Protein AF-A0A164I0X6-F1 (afdb_monomer_lite)

Secondary structure (DSSP, 8-state):
--GGGTT--S-------------TTS-HHHHHHHHHHHHHHHHTTTTS-HHHHHHHTTPPP-SSS-SS-SEEEEEE-S-------TT----PPP------SSSEEEEEEE-SS-EEEEEEE-TTT----

InterPro domains:
  IPR001242 Condensation domain [PF00668] (3-128)
  IPR023213 Chloramphenicol acetyltransferase-like domain superfamily [G3DSA:3.30.559.10] (78-97)

pLDDT: mean 88.86, std 9.03, range [58.03, 97.25]

Organism: NCBI:txid35525

Structure (mmCIF, N/CA/C/O backbone):
data_AF-A0A164I0X6-F1
#
_entry.id   AF-A0A164I0X6-F1
#
loop_
_atom_site.group_PDB
_atom_site.id
_atom_site.type_symbol
_atom_site.label_atom_id
_atom_site.label_alt_id
_atom_site.label_comp_id
_atom_site.label_asym_id
_atom_site.label_entity_id
_atom_site.label_seq_id
_atom_site.pdbx_PDB_ins_code
_atom_site.Cartn_x
_atom_site.Cartn_y
_atom_site.Cartn_z
_atom_site.occupancy
_atom_site.B_iso_or_equiv
_atom_site.auth_seq_id
_atom_site.auth_comp_id
_atom_site.auth_asym_id
_atom_site.auth_atom_id
_atom_site.pdbx_PDB_model_num
ATOM 1 N N 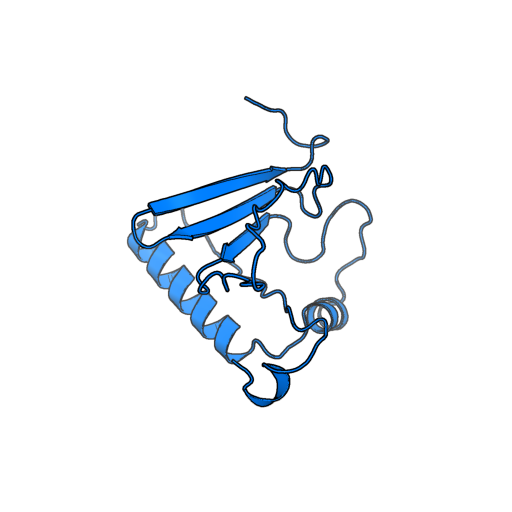. GLU A 1 1 ? -5.405 -11.474 -12.736 1.00 58.69 1 GLU A N 1
ATOM 2 C CA . GLU A 1 1 ? -5.342 -10.621 -13.939 1.00 58.69 1 GLU A CA 1
ATOM 3 C C . GLU A 1 1 ? -6.573 -10.821 -14.805 1.00 58.69 1 GLU A C 1
ATOM 5 O O . GLU A 1 1 ? -7.115 -11.922 -14.839 1.00 58.69 1 GLU A O 1
ATOM 10 N N . GLN A 1 2 ? -7.019 -9.764 -15.479 1.00 67.19 2 GLN A N 1
ATOM 11 C CA . GLN A 1 2 ? -8.069 -9.828 -16.493 1.00 67.19 2 GLN A CA 1
ATOM 12 C C . GLN A 1 2 ? -7.402 -9.810 -17.872 1.00 67.19 2 GLN A C 1
ATOM 14 O O . GLN A 1 2 ? -7.016 -8.753 -18.364 1.00 67.19 2 GLN A O 1
ATOM 19 N N . ALA A 1 3 ? -7.247 -10.981 -18.493 1.00 74.06 3 ALA A N 1
ATOM 20 C CA . ALA A 1 3 ? -6.537 -11.112 -19.771 1.00 74.06 3 ALA A CA 1
ATOM 21 C C . ALA A 1 3 ? -7.150 -10.256 -20.899 1.00 74.06 3 ALA A C 1
ATOM 23 O O . ALA A 1 3 ? -6.439 -9.798 -21.786 1.00 74.06 3 ALA A O 1
ATOM 24 N N . GLU A 1 4 ? -8.458 -9.997 -20.838 1.00 79.62 4 GLU A N 1
ATOM 25 C CA . GLU A 1 4 ? -9.198 -9.221 -21.841 1.00 79.62 4 GLU A CA 1
ATOM 26 C C . GLU A 1 4 ? -8.769 -7.747 -21.916 1.00 79.62 4 GLU A C 1
ATOM 28 O O . GLU A 1 4 ? -8.884 -7.136 -22.976 1.00 79.62 4 GLU A O 1
ATOM 33 N N . VAL A 1 5 ? -8.249 -7.177 -20.820 1.00 82.69 5 VAL A N 1
ATOM 34 C CA . VAL A 1 5 ? -7.830 -5.763 -20.762 1.00 82.69 5 VAL A CA 1
ATOM 35 C C . VAL A 1 5 ? -6.315 -5.573 -20.807 1.00 82.69 5 VAL A C 1
ATOM 37 O O . VAL A 1 5 ? -5.854 -4.443 -20.911 1.00 82.69 5 VAL A O 1
ATOM 40 N N . ALA A 1 6 ? -5.531 -6.656 -20.786 1.00 80.69 6 ALA A N 1
ATOM 41 C CA . ALA A 1 6 ? -4.069 -6.592 -20.704 1.00 80.69 6 ALA A CA 1
ATOM 42 C C . ALA A 1 6 ? -3.413 -5.849 -21.887 1.00 80.69 6 ALA A C 1
ATOM 44 O O . ALA A 1 6 ? -2.347 -5.263 -21.733 1.00 80.69 6 ALA A O 1
ATOM 45 N N . GLY A 1 7 ? -4.054 -5.851 -23.061 1.00 82.44 7 GLY A N 1
ATOM 46 C CA . GLY A 1 7 ? -3.585 -5.142 -24.259 1.00 82.44 7 GLY A CA 1
ATOM 47 C C . GLY A 1 7 ? -4.250 -3.785 -24.506 1.00 82.44 7 GLY A C 1
ATOM 48 O O . GLY A 1 7 ? -4.066 -3.214 -25.580 1.00 82.44 7 GLY A O 1
ATOM 49 N N . LEU A 1 8 ? -5.073 -3.291 -23.575 1.00 90.06 8 LEU A N 1
ATOM 50 C CA . LEU A 1 8 ? -5.829 -2.052 -23.747 1.00 90.06 8 LEU A CA 1
ATOM 51 C C . LEU A 1 8 ? -5.152 -0.881 -23.035 1.00 90.06 8 LEU A C 1
ATOM 53 O O . LEU A 1 8 ? -4.652 -1.002 -21.922 1.00 90.06 8 LEU A O 1
ATOM 57 N N . ILE A 1 9 ? -5.210 0.294 -23.661 1.00 89.31 9 ILE A N 1
ATOM 58 C CA . ILE A 1 9 ? -4.818 1.552 -23.024 1.00 89.31 9 ILE A CA 1
ATOM 59 C C . ILE A 1 9 ? -6.022 2.076 -22.234 1.00 89.31 9 ILE A C 1
ATOM 61 O O . ILE A 1 9 ? -7.075 2.347 -22.813 1.00 89.31 9 ILE A O 1
ATOM 65 N N . GLY A 1 10 ? -5.872 2.227 -20.919 1.00 87.56 10 GLY A N 1
ATOM 66 C CA . GLY A 1 10 ? -6.930 2.715 -20.033 1.00 87.56 10 GLY A CA 1
ATOM 67 C C . GLY A 1 10 ? -6.521 2.719 -18.560 1.00 87.56 10 GLY A C 1
ATOM 68 O O . GLY A 1 10 ? -5.447 2.243 -18.197 1.00 87.56 10 GLY A O 1
ATOM 69 N N . PHE A 1 11 ? -7.380 3.274 -17.702 1.00 84.56 11 PHE A N 1
ATOM 70 C CA . PHE A 1 11 ? -7.172 3.289 -16.253 1.00 84.56 11 PHE A CA 1
ATOM 71 C C . PHE A 1 11 ? -7.831 2.058 -15.619 1.00 84.56 11 PHE A C 1
ATOM 73 O O . PHE A 1 11 ? -9.036 2.047 -15.381 1.00 84.56 11 PHE A O 1
ATOM 80 N N . PHE A 1 12 ? -7.033 1.015 -15.383 1.00 85.75 12 PHE A N 1
ATOM 81 C CA . PHE A 1 12 ? -7.498 -0.279 -14.855 1.00 85.75 12 PHE A CA 1
ATOM 82 C C . PHE A 1 12 ? -7.029 -0.566 -13.423 1.00 85.75 12 PHE A C 1
ATOM 84 O O . PHE A 1 12 ? -7.283 -1.644 -12.888 1.00 85.75 12 PHE A O 1
ATOM 91 N N . VAL A 1 13 ? -6.330 0.383 -12.797 1.00 87.25 13 VAL A N 1
ATOM 92 C CA . VAL A 1 13 ? -5.875 0.241 -11.413 1.00 87.25 13 VAL A CA 1
ATOM 93 C C . VAL A 1 13 ? -7.084 0.336 -10.487 1.00 87.25 13 VAL A C 1
ATOM 95 O O . VAL A 1 13 ? -7.850 1.293 -10.559 1.00 87.25 13 VAL A O 1
ATOM 98 N N . ASN A 1 14 ? -7.231 -0.644 -9.598 1.00 91.56 14 ASN A N 1
ATOM 99 C CA . ASN A 1 14 ? -8.208 -0.609 -8.516 1.00 91.56 14 ASN A CA 1
ATOM 100 C C . ASN A 1 14 ? -7.489 -0.603 -7.162 1.00 91.56 14 ASN A C 1
ATOM 102 O O . ASN A 1 14 ? -6.441 -1.231 -7.003 1.00 91.56 14 ASN A O 1
ATOM 106 N N . THR A 1 15 ? -8.068 0.076 -6.176 1.00 94.12 15 THR A N 1
ATOM 107 C CA . THR A 1 15 ? -7.541 0.128 -4.809 1.00 94.12 15 THR A CA 1
ATOM 108 C C . THR A 1 15 ? -8.292 -0.846 -3.909 1.00 94.12 15 THR A C 1
ATOM 110 O O . THR A 1 15 ? -9.516 -0.791 -3.799 1.00 94.12 15 THR A O 1
ATOM 113 N N . LEU A 1 16 ? -7.555 -1.714 -3.213 1.00 95.94 16 LEU A N 1
ATOM 114 C CA . LEU A 1 16 ? -8.121 -2.654 -2.245 1.00 95.94 16 LEU A CA 1
ATOM 115 C C . LEU A 1 16 ? -7.899 -2.149 -0.821 1.00 95.94 16 LEU A C 1
ATOM 117 O O . LEU A 1 16 ? -6.767 -1.933 -0.396 1.00 95.94 16 LEU A O 1
ATOM 121 N N . VAL A 1 17 ? -8.986 -1.996 -0.065 1.00 95.94 17 VAL A N 1
ATOM 122 C CA . VAL A 1 17 ? -8.919 -1.593 1.344 1.00 95.94 17 VAL A CA 1
ATOM 123 C C . VAL A 1 17 ? -8.627 -2.818 2.206 1.00 95.94 17 VAL A C 1
ATOM 125 O O . VAL A 1 17 ? -9.469 -3.706 2.349 1.00 95.94 17 VAL A O 1
ATOM 128 N N . LEU A 1 18 ? -7.439 -2.857 2.807 1.00 96.25 18 LEU A N 1
ATOM 129 C CA . LEU A 1 18 ? -6.986 -3.955 3.660 1.00 96.25 18 LEU A CA 1
ATOM 130 C C . LEU A 1 18 ? -7.061 -3.542 5.131 1.00 96.25 18 LEU A C 1
ATOM 132 O O . LEU A 1 18 ? -6.277 -2.725 5.611 1.00 96.25 18 LEU A O 1
ATOM 136 N N . ARG A 1 19 ? -8.020 -4.108 5.871 1.00 95.00 19 ARG A N 1
ATOM 137 C CA . ARG A 1 19 ? -8.201 -3.801 7.294 1.00 95.00 19 ARG A CA 1
ATOM 138 C C . ARG A 1 19 ? -7.433 -4.785 8.173 1.00 95.00 19 ARG A C 1
ATOM 140 O O . ARG A 1 19 ? -7.923 -5.875 8.455 1.00 95.00 19 ARG A O 1
ATOM 147 N N . SER A 1 20 ? -6.295 -4.349 8.697 1.00 92.94 20 SER A N 1
ATOM 148 C CA . SER A 1 20 ? -5.533 -5.097 9.703 1.00 92.94 20 SER A CA 1
ATOM 149 C C . SER A 1 20 ? -6.017 -4.780 11.121 1.00 92.94 20 SER A C 1
ATOM 151 O O . SER A 1 20 ? -6.349 -3.636 11.434 1.00 92.94 20 SER A O 1
ATOM 153 N N . ARG A 1 21 ? -6.055 -5.783 12.007 1.00 92.69 21 ARG A N 1
ATOM 154 C CA . ARG A 1 21 ? -6.244 -5.573 13.453 1.00 92.69 21 ARG A CA 1
ATOM 155 C C . ARG A 1 21 ? -4.960 -5.972 14.157 1.00 92.69 21 ARG A C 1
ATOM 157 O O . ARG A 1 21 ? -4.629 -7.148 14.160 1.00 92.69 21 ARG A O 1
ATOM 164 N N . VAL A 1 22 ? -4.255 -5.001 14.722 1.00 93.75 22 VAL A N 1
ATOM 165 C CA . VAL A 1 22 ? -2.998 -5.252 15.430 1.00 93.75 22 VAL A CA 1
ATOM 166 C C . VAL A 1 22 ? -3.307 -5.470 16.905 1.00 93.75 22 VAL A C 1
ATOM 168 O O . VAL A 1 22 ? -3.772 -4.556 17.583 1.00 93.75 22 VAL A O 1
ATOM 171 N N . ASP A 1 23 ? -3.063 -6.685 17.384 1.00 93.94 23 ASP A N 1
ATOM 172 C CA . ASP A 1 23 ? -3.060 -7.007 18.808 1.00 93.94 23 ASP A CA 1
ATOM 173 C C . ASP A 1 23 ? -1.614 -6.987 19.311 1.00 93.94 23 ASP A C 1
ATOM 175 O O . ASP A 1 23 ? -0.764 -7.715 18.801 1.00 93.94 23 ASP A O 1
ATOM 179 N N . ALA A 1 24 ? -1.335 -6.153 20.312 1.00 94.12 24 ALA A N 1
ATOM 180 C CA . ALA A 1 24 ? -0.005 -6.025 20.901 1.00 94.12 24 ALA A CA 1
ATOM 181 C C . ALA A 1 24 ? 0.469 -7.305 21.619 1.00 94.12 24 ALA A C 1
ATOM 183 O O . ALA A 1 24 ? 1.658 -7.432 21.902 1.00 94.12 24 ALA A O 1
ATOM 184 N N . GLN A 1 25 ? -0.439 -8.236 21.932 1.00 96.50 25 GLN A N 1
ATOM 185 C CA . GLN A 1 25 ? -0.109 -9.531 22.534 1.00 96.50 25 GLN A CA 1
ATOM 186 C C . GLN A 1 25 ? 0.153 -10.631 21.496 1.00 96.50 25 GLN A C 1
ATOM 188 O O . GLN A 1 25 ? 0.708 -11.674 21.845 1.00 96.50 25 GLN A O 1
ATOM 193 N N . ALA A 1 26 ? -0.239 -10.423 20.236 1.00 95.00 26 ALA A N 1
ATOM 194 C CA . ALA A 1 26 ? -0.039 -11.397 19.171 1.00 95.00 26 ALA A CA 1
ATOM 195 C C . ALA A 1 26 ? 1.409 -11.380 18.663 1.00 95.00 26 ALA A C 1
ATOM 197 O O . ALA A 1 26 ? 2.098 -10.358 18.692 1.00 95.00 26 ALA A O 1
ATOM 198 N N . SER A 1 27 ? 1.879 -12.521 18.156 1.00 96.94 27 SER A N 1
ATOM 199 C CA . SER A 1 27 ? 3.193 -12.575 17.520 1.00 96.94 27 SER A CA 1
ATOM 200 C C . SER A 1 27 ? 3.166 -11.912 16.137 1.00 96.94 27 SER A C 1
ATOM 202 O O . SER A 1 27 ? 2.129 -11.837 15.474 1.00 96.94 27 SER A O 1
ATOM 204 N N . VAL A 1 28 ? 4.339 -11.509 15.637 1.00 96.38 28 VAL A N 1
ATOM 205 C CA . VAL A 1 28 ? 4.483 -11.040 14.246 1.00 96.38 28 VAL A CA 1
ATOM 206 C C . VAL A 1 28 ? 4.004 -12.105 13.254 1.00 96.38 28 VAL A C 1
ATOM 208 O O . VAL A 1 28 ? 3.372 -11.778 12.253 1.00 96.38 28 VAL A O 1
ATOM 211 N N . GLN A 1 29 ? 4.248 -13.388 13.539 1.00 97.25 29 GLN A N 1
ATOM 212 C CA . GLN A 1 29 ? 3.807 -14.489 12.682 1.00 97.25 29 GLN A CA 1
ATOM 213 C C . GLN A 1 29 ? 2.277 -14.569 12.592 1.00 97.25 29 GLN A C 1
ATOM 215 O O . GLN A 1 29 ? 1.738 -14.837 11.515 1.00 97.25 29 GLN A O 1
ATOM 220 N N . ASP A 1 30 ? 1.575 -14.318 13.697 1.00 96.19 30 ASP A N 1
ATOM 221 C CA . ASP A 1 30 ? 0.112 -14.299 13.713 1.00 96.19 30 ASP A CA 1
ATOM 222 C C . ASP A 1 30 ? -0.431 -13.115 12.913 1.00 96.19 30 ASP A C 1
ATOM 224 O O . ASP A 1 30 ? -1.347 -13.293 12.108 1.00 96.19 30 ASP A O 1
ATOM 228 N N . LEU A 1 31 ? 0.195 -11.940 13.040 1.00 96.12 31 LEU A N 1
ATOM 229 C CA . LEU A 1 31 ? -0.160 -10.766 12.242 1.00 96.12 31 LEU A CA 1
ATOM 230 C C . LEU A 1 31 ? 0.065 -11.004 10.740 1.00 96.12 31 LEU A C 1
ATOM 232 O O . LEU A 1 31 ? -0.786 -10.651 9.925 1.00 96.12 31 LEU A O 1
ATOM 236 N N . VAL A 1 32 ? 1.171 -11.650 10.356 1.00 96.75 32 VAL A N 1
ATOM 237 C CA . VAL A 1 32 ? 1.435 -12.023 8.955 1.00 96.75 32 VAL A CA 1
ATOM 238 C C . VAL A 1 32 ? 0.388 -13.017 8.445 1.00 96.75 32 VAL A C 1
ATOM 240 O O . VAL A 1 32 ? -0.102 -12.867 7.324 1.00 96.75 32 VAL A O 1
ATOM 243 N N . ARG A 1 33 ? -0.010 -14.004 9.260 1.00 96.31 33 ARG A N 1
ATOM 244 C CA . ARG A 1 33 ? -1.068 -14.962 8.897 1.00 96.31 33 ARG A CA 1
ATOM 245 C C . ARG A 1 33 ? -2.402 -14.253 8.661 1.00 96.31 33 ARG A C 1
ATOM 247 O O . ARG A 1 33 ? -3.024 -14.472 7.625 1.00 96.31 33 ARG A O 1
ATOM 254 N N . GLN A 1 34 ? -2.791 -13.363 9.570 1.00 96.50 34 GLN A N 1
ATOM 255 C CA . GLN A 1 34 ? -4.006 -12.560 9.448 1.00 96.50 34 GLN A CA 1
ATOM 256 C C . GLN A 1 34 ? -3.969 -11.640 8.218 1.00 96.50 34 GLN A C 1
ATOM 258 O O . GLN A 1 34 ? -4.964 -11.517 7.501 1.00 96.50 34 GLN A O 1
ATOM 263 N N . SER A 1 35 ? -2.824 -11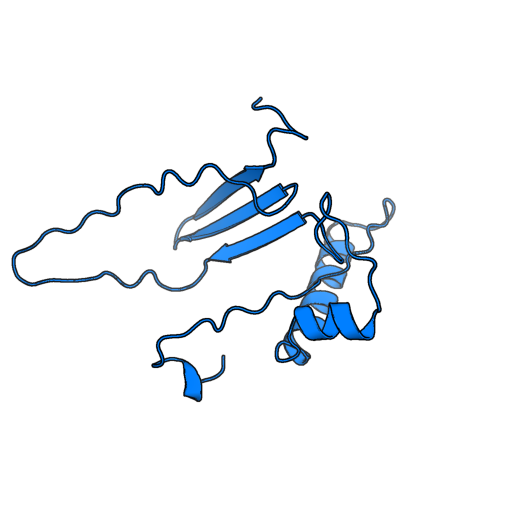.003 7.956 1.00 96.38 35 SER A N 1
ATOM 264 C CA . SER A 1 35 ? -2.624 -10.153 6.779 1.00 96.38 35 SER A CA 1
ATOM 265 C C . SER A 1 35 ? -2.805 -10.957 5.492 1.00 96.38 35 SER A C 1
ATOM 267 O O . SER A 1 35 ? -3.590 -10.574 4.629 1.00 96.38 35 SER A O 1
ATOM 269 N N . ARG A 1 36 ? -2.195 -12.148 5.406 1.00 97.00 36 ARG A N 1
ATOM 270 C CA . ARG A 1 36 ? -2.383 -13.068 4.276 1.00 97.00 36 ARG A CA 1
ATOM 271 C C . ARG A 1 36 ? -3.853 -13.439 4.071 1.00 97.00 36 ARG A C 1
ATOM 273 O O . ARG A 1 36 ? -4.324 -13.400 2.939 1.00 97.00 36 ARG A O 1
ATOM 280 N N . GLU A 1 37 ? -4.576 -13.798 5.131 1.00 96.94 37 GLU A N 1
ATOM 281 C CA . GLU A 1 37 ? -6.011 -14.115 5.048 1.00 96.94 37 GLU A CA 1
ATOM 282 C C . GLU A 1 37 ? -6.833 -12.920 4.544 1.00 96.94 37 GLU A C 1
ATOM 284 O O . GLU A 1 37 ? -7.689 -13.078 3.673 1.00 96.94 37 GLU A O 1
ATOM 289 N N . THR A 1 38 ? -6.516 -11.718 5.027 1.00 97.12 38 THR A N 1
ATOM 290 C CA . THR A 1 38 ? -7.170 -10.467 4.616 1.00 97.12 38 THR A CA 1
ATOM 291 C C . THR A 1 38 ? -6.909 -10.161 3.142 1.00 97.12 38 THR A C 1
ATOM 293 O O . THR A 1 38 ? -7.852 -9.883 2.401 1.00 97.12 38 THR A O 1
ATOM 296 N N . CYS A 1 39 ? -5.657 -10.271 2.689 1.00 96.25 39 CYS A N 1
ATOM 297 C CA . CYS A 1 39 ? -5.282 -10.066 1.291 1.00 96.25 39 CYS A CA 1
ATOM 298 C C . CYS A 1 39 ? -5.967 -11.074 0.367 1.00 96.25 39 CYS A C 1
ATOM 300 O O . CYS A 1 39 ? -6.546 -10.679 -0.639 1.00 96.25 39 CYS A O 1
ATOM 302 N N . LEU A 1 40 ? -5.966 -12.365 0.718 1.00 96.19 40 LEU A N 1
ATOM 303 C CA . LEU A 1 40 ? -6.636 -13.397 -0.082 1.00 96.19 40 LEU A CA 1
ATOM 304 C C . LEU A 1 40 ? -8.147 -13.148 -0.187 1.00 96.19 40 LEU A C 1
ATOM 306 O O . LEU A 1 40 ? -8.711 -13.276 -1.274 1.00 96.19 40 LEU A O 1
ATOM 310 N N . GLY A 1 41 ? -8.790 -12.744 0.913 1.00 96.31 41 GLY A N 1
ATOM 311 C CA . GLY A 1 41 ? -10.197 -12.344 0.910 1.00 96.31 41 GLY A CA 1
ATOM 312 C C . GLY A 1 41 ? -10.458 -11.125 0.021 1.00 96.31 41 GLY A C 1
ATOM 313 O O . GLY A 1 41 ? -11.396 -11.133 -0.771 1.00 96.31 41 GLY A O 1
ATOM 314 N N . ALA A 1 42 ? -9.603 -10.102 0.086 1.00 95.25 42 ALA A N 1
ATOM 315 C CA . ALA A 1 42 ? -9.713 -8.921 -0.769 1.00 95.25 42 ALA A CA 1
ATOM 316 C C . ALA A 1 42 ? -9.506 -9.259 -2.257 1.00 95.25 42 ALA A C 1
ATOM 318 O O . ALA A 1 42 ? -10.275 -8.805 -3.102 1.00 95.25 42 ALA A O 1
ATOM 319 N N . TYR A 1 43 ? -8.530 -10.111 -2.589 1.00 93.81 43 TYR A N 1
ATOM 320 C CA . TYR A 1 43 ? -8.272 -10.542 -3.966 1.00 93.81 43 TYR A CA 1
ATOM 321 C C . TYR A 1 43 ? -9.428 -11.339 -4.575 1.00 93.81 43 TYR A C 1
ATOM 323 O O . TYR A 1 43 ? -9.676 -11.221 -5.778 1.00 93.81 43 TYR A O 1
ATOM 331 N N . ALA A 1 44 ? -10.174 -12.095 -3.764 1.00 95.06 44 ALA A N 1
ATOM 332 C CA . ALA A 1 44 ? -11.384 -12.786 -4.211 1.00 95.06 44 ALA A CA 1
ATOM 333 C C . ALA A 1 44 ? -12.499 -11.821 -4.665 1.00 95.06 44 ALA A C 1
ATOM 335 O O . ALA A 1 44 ? -13.387 -12.226 -5.413 1.00 95.06 44 ALA A O 1
ATOM 336 N N . HIS A 1 45 ? -12.435 -10.551 -4.251 1.00 94.00 45 HIS A N 1
ATOM 337 C CA . HIS A 1 45 ? -13.415 -9.507 -4.560 1.00 94.00 45 HIS A CA 1
ATOM 338 C C . HIS A 1 45 ? -12.794 -8.280 -5.246 1.00 94.00 45 HIS A C 1
ATOM 340 O O . HIS A 1 45 ? -13.391 -7.203 -5.257 1.00 94.00 45 HIS A O 1
ATOM 346 N N . GLN A 1 46 ? -11.605 -8.426 -5.839 1.00 92.00 46 GLN A N 1
ATOM 347 C CA . GLN A 1 46 ? -10.824 -7.310 -6.387 1.00 92.00 46 GLN A CA 1
ATOM 348 C C . GLN A 1 46 ? -11.499 -6.549 -7.537 1.00 92.00 46 GLN A C 1
ATOM 350 O O . GLN A 1 46 ? -11.025 -5.488 -7.929 1.00 92.00 46 GLN A O 1
ATOM 355 N N . GLN A 1 47 ? -12.580 -7.089 -8.105 1.00 90.62 47 GLN A N 1
ATOM 356 C CA . GLN A 1 47 ? -13.328 -6.456 -9.190 1.00 90.62 47 GLN A CA 1
ATOM 357 C C . GLN A 1 47 ? -14.284 -5.368 -8.692 1.00 90.62 47 GLN A C 1
ATOM 359 O O . GLN A 1 47 ? -14.829 -4.630 -9.509 1.00 90.62 47 GLN A O 1
ATOM 364 N N . VAL A 1 48 ? -14.527 -5.274 -7.379 1.00 92.75 48 VAL A N 1
ATOM 365 C CA . VAL A 1 48 ? -15.373 -4.220 -6.810 1.00 92.75 48 VAL A CA 1
ATOM 366 C C . VAL A 1 48 ? -14.597 -2.899 -6.830 1.00 92.75 48 VAL A C 1
ATOM 368 O O . VAL A 1 48 ? -13.561 -2.817 -6.167 1.00 92.75 48 VAL A O 1
ATOM 371 N N . PRO A 1 49 ? -15.076 -1.858 -7.540 1.00 93.56 49 PRO A N 1
ATOM 372 C CA . PRO A 1 49 ? -14.401 -0.565 -7.560 1.00 93.56 49 PRO A CA 1
ATOM 373 C C . PRO A 1 49 ? -14.389 0.081 -6.175 1.00 93.56 49 PRO A C 1
ATOM 375 O O . PRO A 1 49 ? -15.406 0.065 -5.469 1.00 93.56 49 PRO A O 1
ATOM 378 N N . PHE A 1 50 ? -13.269 0.701 -5.811 1.00 94.19 50 PHE A N 1
ATOM 379 C CA . PHE A 1 50 ? -13.131 1.439 -4.556 1.00 94.19 50 PHE A CA 1
ATOM 380 C C . PHE A 1 50 ? -14.237 2.490 -4.365 1.00 94.19 50 PHE A C 1
ATOM 382 O O . PHE A 1 50 ? -14.851 2.579 -3.301 1.00 94.19 50 PHE A O 1
ATOM 389 N N . GLU A 1 51 ? -14.566 3.242 -5.414 1.00 91.62 51 GLU A N 1
ATOM 390 C CA . GLU A 1 51 ? -15.581 4.296 -5.379 1.00 91.62 51 GLU A CA 1
ATOM 391 C C . GLU A 1 51 ? -16.959 3.729 -5.032 1.00 91.62 51 GLU A C 1
ATOM 393 O O . GLU A 1 51 ? -17.732 4.360 -4.308 1.00 91.62 51 GLU A O 1
ATOM 398 N N . LYS A 1 52 ? -17.254 2.505 -5.495 1.00 93.69 52 LYS A N 1
ATOM 399 C CA . LYS A 1 52 ? -18.517 1.838 -5.179 1.00 93.69 52 LYS A CA 1
ATOM 400 C C . LYS A 1 52 ? -18.581 1.428 -3.712 1.00 93.69 52 LYS A C 1
ATOM 402 O O . LYS A 1 52 ? -19.648 1.512 -3.105 1.00 93.69 52 LYS A O 1
ATOM 407 N N . LEU A 1 53 ? -17.452 1.025 -3.130 1.00 93.81 53 LEU A N 1
ATOM 408 C CA . LEU A 1 53 ? -17.360 0.730 -1.703 1.00 93.81 53 LEU A CA 1
ATOM 409 C C . LEU A 1 53 ? -17.623 1.989 -0.861 1.00 93.81 53 LEU A C 1
ATOM 411 O O . LEU A 1 53 ? -18.407 1.933 0.083 1.00 93.81 53 LEU A O 1
ATOM 415 N N . VAL A 1 54 ? -17.030 3.127 -1.234 1.00 94.31 54 VAL A N 1
ATOM 416 C CA . VAL A 1 54 ? -17.261 4.426 -0.574 1.00 94.31 54 VAL A CA 1
ATOM 417 C C . VAL A 1 54 ? -18.733 4.842 -0.654 1.00 94.31 54 VAL A C 1
ATOM 419 O O . VAL A 1 54 ? -19.302 5.270 0.351 1.00 94.31 54 VAL A O 1
ATOM 422 N N . GLU A 1 55 ? -19.358 4.682 -1.826 1.00 93.12 55 GLU A N 1
ATOM 423 C CA . GLU A 1 55 ? -20.775 4.994 -2.052 1.00 93.12 55 GLU A CA 1
ATOM 424 C C . GLU A 1 55 ? -21.693 4.151 -1.154 1.00 93.12 55 GLU A C 1
ATOM 426 O O . GLU A 1 55 ? -22.552 4.694 -0.459 1.00 93.12 55 GLU A O 1
ATOM 431 N N . VAL A 1 56 ? -21.500 2.827 -1.137 1.00 95.44 56 VAL A N 1
ATOM 432 C CA . VAL A 1 56 ? -22.354 1.891 -0.384 1.00 95.44 56 VAL A CA 1
ATOM 433 C C . VAL A 1 56 ? -22.183 2.053 1.125 1.00 95.44 56 VAL A C 1
ATOM 435 O O . VAL A 1 56 ? -23.162 1.961 1.862 1.00 95.44 56 VAL A O 1
ATOM 438 N N . LEU A 1 57 ? -20.959 2.311 1.592 1.00 94.69 57 LEU A N 1
ATOM 439 C CA . LEU A 1 57 ? -20.679 2.540 3.010 1.00 94.69 57 LEU A CA 1
ATOM 440 C C . LEU A 1 57 ? -21.082 3.942 3.489 1.00 94.69 57 LEU A C 1
ATOM 442 O O . LEU A 1 57 ? -20.972 4.209 4.683 1.00 94.69 57 LEU A O 1
ATOM 446 N N . GLN A 1 58 ? -21.538 4.820 2.586 1.00 93.19 58 GLN A N 1
ATOM 447 C CA . GLN A 1 58 ? -21.930 6.200 2.886 1.00 93.19 58 GLN A CA 1
ATOM 448 C C . GLN A 1 58 ? -20.863 6.950 3.699 1.00 93.19 58 GLN A C 1
ATOM 450 O O . GLN A 1 58 ? -21.173 7.657 4.658 1.00 93.19 58 GLN A O 1
ATOM 455 N N . VAL A 1 59 ? -19.591 6.773 3.332 1.00 91.00 59 VAL A N 1
ATOM 456 C CA . VAL A 1 59 ? -18.482 7.439 4.023 1.00 91.00 59 VAL A CA 1
ATOM 457 C C . VAL A 1 59 ? -18.608 8.944 3.812 1.00 91.00 59 VAL A C 1
ATOM 459 O O . VAL A 1 59 ? -18.753 9.410 2.679 1.00 91.00 59 VAL A O 1
ATOM 462 N N . GLU A 1 60 ? -18.549 9.710 4.899 1.00 89.19 60 GLU A N 1
ATOM 463 C CA . GLU A 1 60 ? -18.596 11.166 4.828 1.00 89.19 60 GLU A CA 1
ATOM 464 C C . GLU A 1 60 ? -17.414 11.698 4.009 1.00 89.19 60 GLU A C 1
ATOM 466 O O . GLU A 1 60 ? -16.263 11.289 4.189 1.00 89.19 60 GLU A O 1
ATOM 471 N N . ARG A 1 61 ? -17.700 12.607 3.073 1.00 86.19 61 ARG A N 1
ATOM 472 C CA . ARG A 1 61 ? -16.658 13.230 2.259 1.00 86.19 61 ARG A CA 1
ATOM 473 C C . ARG A 1 61 ? -15.894 14.242 3.099 1.00 86.19 61 ARG A C 1
ATOM 475 O O . ARG A 1 61 ? -16.482 15.184 3.619 1.00 86.19 61 ARG A O 1
ATOM 482 N N . SER A 1 62 ? -14.578 14.085 3.138 1.00 88.12 62 SER A N 1
ATOM 483 C CA . SER A 1 62 ? -13.651 15.056 3.710 1.00 88.12 62 SER A CA 1
ATOM 484 C C . SER A 1 62 ? -12.746 15.612 2.615 1.00 88.12 62 SER A C 1
ATOM 486 O O . SER A 1 62 ? -12.365 14.889 1.696 1.00 88.12 62 SER A O 1
ATOM 488 N N . LEU A 1 63 ? -12.402 16.898 2.713 1.00 84.69 63 LEU A N 1
ATOM 489 C CA . LEU A 1 63 ? -11.339 17.501 1.901 1.00 84.69 63 LEU A CA 1
ATOM 490 C C . LEU A 1 63 ? -9.950 17.283 2.516 1.00 84.69 63 LEU A C 1
ATOM 492 O O . LEU A 1 63 ? -8.953 17.520 1.847 1.00 84.69 63 LEU A O 1
ATOM 496 N N . SER A 1 64 ? -9.893 16.849 3.778 1.00 84.94 64 SER A N 1
ATOM 497 C CA . SER A 1 64 ? -8.652 16.697 4.545 1.00 84.94 64 SER A CA 1
ATOM 498 C C . SER A 1 64 ? -8.163 15.255 4.632 1.00 84.94 64 SER A C 1
ATOM 500 O O . SER A 1 64 ? -6.996 15.042 4.926 1.00 84.94 64 SER A O 1
ATOM 502 N N . HIS A 1 65 ? -9.034 14.265 4.407 1.00 84.88 65 HIS A N 1
ATOM 503 C CA . HIS A 1 65 ? -8.678 12.853 4.553 1.00 84.88 65 HIS A CA 1
ATOM 504 C C . HIS A 1 65 ? -9.276 12.006 3.441 1.00 84.88 65 HIS A C 1
ATOM 506 O O . HIS A 1 65 ? -10.445 12.161 3.076 1.00 84.88 65 HIS A O 1
ATOM 512 N N . HIS A 1 66 ? -8.482 11.055 2.959 1.00 90.00 66 HIS A N 1
ATOM 513 C CA . HIS A 1 66 ? -8.953 10.058 2.015 1.00 90.00 66 HIS A CA 1
ATOM 514 C C . HIS A 1 66 ? -9.961 9.105 2.694 1.00 90.00 66 HIS A C 1
ATOM 516 O O . HIS A 1 66 ? -9.769 8.730 3.859 1.00 90.00 66 HIS A O 1
ATOM 522 N N . PRO A 1 67 ? -11.056 8.714 2.013 1.00 91.81 67 PRO A N 1
ATOM 523 C CA . PRO A 1 67 ? -12.043 7.810 2.590 1.00 91.81 67 PRO A CA 1
ATOM 524 C C . PRO A 1 67 ? -11.441 6.428 2.886 1.00 91.81 67 PRO A C 1
ATOM 526 O O . PRO A 1 67 ? -10.618 5.914 2.130 1.00 91.81 67 PRO A O 1
ATOM 529 N N . LEU A 1 68 ? -11.909 5.807 3.974 1.00 94.31 68 LEU A N 1
ATOM 530 C CA . LEU A 1 68 ? -11.589 4.446 4.444 1.00 94.31 68 LEU A CA 1
ATOM 531 C C . LEU A 1 68 ? -10.145 4.178 4.908 1.00 94.31 68 LEU A C 1
ATOM 533 O O . LEU A 1 68 ? -9.968 3.357 5.806 1.00 94.31 68 LEU A O 1
ATOM 537 N N . PHE A 1 69 ? -9.137 4.835 4.340 1.00 95.25 69 PHE A N 1
ATOM 538 C CA . PHE A 1 69 ? -7.728 4.638 4.686 1.00 95.25 69 PHE A CA 1
ATOM 539 C C . PHE A 1 69 ? -6.900 5.893 4.397 1.00 95.25 69 PHE A C 1
ATOM 541 O O . PHE A 1 69 ? -7.276 6.711 3.562 1.00 95.25 69 PHE A O 1
ATOM 548 N N . GLN A 1 70 ? -5.766 6.023 5.087 1.00 94.81 70 GLN A N 1
ATOM 549 C CA . GLN A 1 70 ? -4.843 7.160 4.962 1.00 94.81 70 GLN A CA 1
ATOM 550 C C . GLN A 1 70 ? -3.405 6.723 4.637 1.00 94.81 70 GLN A C 1
ATOM 552 O O . GLN A 1 70 ? -2.574 7.559 4.298 1.00 94.81 70 GLN A O 1
ATOM 557 N N . VAL A 1 71 ? -3.121 5.417 4.718 1.00 96.12 71 VAL A N 1
ATOM 558 C CA . VAL A 1 71 ? -1.812 4.832 4.409 1.00 96.12 71 VAL A CA 1
ATOM 559 C C . VAL A 1 71 ? -1.944 3.905 3.208 1.00 96.12 71 VAL A C 1
ATOM 561 O O . VAL A 1 71 ? -2.771 2.992 3.226 1.00 96.12 71 VAL A O 1
ATOM 564 N N . MET A 1 72 ? -1.128 4.137 2.183 1.00 96.50 72 MET A N 1
ATOM 565 C CA . MET A 1 72 ? -1.076 3.330 0.966 1.00 96.50 72 MET A CA 1
ATOM 566 C C . MET A 1 72 ? 0.194 2.471 0.943 1.00 96.50 72 MET A C 1
ATOM 568 O O . MET A 1 72 ? 1.278 2.931 1.296 1.00 96.50 72 MET A O 1
ATOM 572 N N . LEU A 1 73 ? 0.058 1.226 0.487 1.00 96.12 73 LEU A N 1
ATOM 573 C CA . LEU A 1 73 ? 1.176 0.356 0.136 1.00 96.12 73 LEU A CA 1
ATOM 574 C C . LEU A 1 73 ? 1.076 0.024 -1.350 1.00 96.12 73 LEU A C 1
ATOM 576 O O . LEU A 1 73 ? 0.069 -0.532 -1.790 1.00 96.12 73 LEU A O 1
ATOM 580 N N . VAL A 1 74 ? 2.131 0.324 -2.097 1.00 94.44 74 VAL A N 1
ATOM 581 C CA . VAL A 1 74 ? 2.264 -0.047 -3.506 1.00 94.44 74 VAL A CA 1
ATOM 582 C C . VAL A 1 74 ? 3.423 -1.022 -3.626 1.00 94.44 74 VAL A C 1
ATOM 584 O O . VAL A 1 74 ? 4.542 -0.692 -3.250 1.00 94.44 74 VAL A O 1
ATOM 587 N N . LEU A 1 75 ? 3.154 -2.214 -4.156 1.00 92.81 75 LEU A N 1
ATOM 588 C CA . LEU A 1 75 ? 4.182 -3.180 -4.530 1.00 92.81 75 LEU A CA 1
ATOM 589 C C . LEU A 1 75 ? 4.258 -3.241 -6.055 1.00 92.81 75 LEU A C 1
ATOM 591 O O . LEU A 1 75 ? 3.282 -3.603 -6.710 1.00 92.81 75 LEU A O 1
ATOM 595 N N . GLN A 1 76 ? 5.412 -2.880 -6.602 1.00 86.31 76 GLN A N 1
ATOM 596 C CA . GLN A 1 76 ? 5.749 -3.010 -8.013 1.00 86.31 76 GLN A CA 1
ATOM 597 C C . GLN A 1 76 ? 6.645 -4.239 -8.171 1.00 86.31 76 GLN A C 1
ATOM 599 O O . GLN A 1 76 ? 7.842 -4.177 -7.905 1.00 86.31 76 GLN A O 1
ATOM 604 N N . ASN A 1 77 ? 6.039 -5.359 -8.557 1.00 79.19 77 ASN A N 1
ATOM 605 C CA . ASN A 1 77 ? 6.712 -6.645 -8.761 1.00 79.19 77 ASN A CA 1
ATOM 606 C C . ASN A 1 77 ? 6.562 -7.175 -10.199 1.00 79.19 77 ASN A C 1
ATOM 608 O O . ASN A 1 77 ? 6.795 -8.353 -10.460 1.00 79.19 77 ASN A O 1
ATOM 612 N N . ASN A 1 78 ? 6.126 -6.318 -11.123 1.00 71.06 78 ASN A N 1
ATOM 613 C CA . ASN A 1 78 ? 6.026 -6.657 -12.536 1.00 71.06 78 ASN A CA 1
ATOM 614 C C . ASN A 1 78 ? 7.381 -6.446 -13.216 1.00 71.06 78 ASN A C 1
ATOM 616 O O . ASN A 1 78 ? 8.128 -5.543 -12.839 1.00 71.06 78 ASN A O 1
ATOM 620 N N . GLU A 1 79 ? 7.660 -7.225 -14.261 1.00 66.12 79 GLU A N 1
ATOM 621 C CA . GLU A 1 79 ? 8.831 -6.997 -15.107 1.00 66.12 79 GLU A CA 1
ATOM 622 C C . GLU A 1 79 ? 8.777 -5.583 -15.702 1.00 66.12 79 GLU A C 1
ATOM 624 O O . GLU A 1 79 ? 7.808 -5.198 -16.368 1.00 66.12 79 GLU A O 1
ATOM 629 N N . THR A 1 80 ? 9.826 -4.797 -15.466 1.00 66.00 80 THR A N 1
ATOM 630 C CA . THR A 1 80 ? 9.995 -3.505 -16.128 1.00 66.00 80 THR A CA 1
ATOM 631 C C . THR A 1 80 ? 10.191 -3.764 -17.615 1.00 66.00 80 THR A C 1
ATOM 633 O O . THR A 1 80 ? 11.225 -4.282 -18.034 1.00 66.00 80 THR A O 1
ATOM 636 N N . ALA A 1 81 ? 9.199 -3.412 -18.431 1.00 65.75 81 ALA A N 1
ATOM 637 C CA . ALA A 1 81 ? 9.332 -3.511 -19.875 1.00 65.75 81 ALA A CA 1
ATOM 638 C C . ALA A 1 81 ? 10.407 -2.523 -20.355 1.00 65.75 81 ALA A C 1
ATOM 640 O O . ALA A 1 81 ? 10.206 -1.307 -20.325 1.00 65.75 81 ALA A O 1
ATOM 641 N N . GLU A 1 82 ? 11.548 -3.037 -20.813 1.00 69.56 82 GLU A N 1
ATOM 642 C CA . GLU A 1 82 ? 12.546 -2.209 -21.483 1.00 69.56 82 GLU A CA 1
ATOM 643 C C . GLU A 1 82 ? 11.999 -1.752 -22.839 1.00 69.56 82 GLU A C 1
ATOM 645 O O . GLU A 1 82 ? 11.791 -2.540 -23.766 1.00 69.56 82 GLU A O 1
ATOM 650 N N . LEU A 1 83 ? 11.763 -0.447 -22.971 1.00 78.56 83 LEU A N 1
ATOM 651 C CA . LEU A 1 83 ? 11.429 0.147 -24.255 1.00 78.56 83 LEU A CA 1
ATOM 652 C C . LEU A 1 83 ? 12.697 0.200 -25.117 1.00 78.56 83 LEU A C 1
ATOM 654 O O . LEU A 1 83 ? 13.598 0.995 -24.862 1.00 78.56 83 LEU A O 1
ATOM 658 N N . SER A 1 84 ? 12.764 -0.627 -26.159 1.00 84.00 84 SER A N 1
ATOM 659 C CA . SER A 1 84 ? 13.865 -0.606 -27.126 1.00 84.00 84 SER A CA 1
ATOM 660 C C . SER A 1 84 ? 13.446 0.111 -28.408 1.00 84.00 84 SER A C 1
ATOM 662 O O . SER A 1 84 ? 12.473 -0.274 -29.060 1.00 84.00 84 SER A O 1
ATOM 664 N N . LEU A 1 85 ? 14.192 1.152 -28.787 1.00 88.75 85 LEU A N 1
ATOM 665 C CA . LEU A 1 85 ? 14.026 1.863 -30.055 1.00 88.75 85 LEU A CA 1
ATOM 666 C C . LEU A 1 85 ? 15.319 1.755 -30.879 1.00 88.75 85 LEU A C 1
ATOM 668 O O . LEU A 1 85 ? 16.395 2.058 -30.358 1.00 88.75 85 LEU A O 1
ATOM 672 N N . PRO A 1 86 ? 15.257 1.351 -32.164 1.00 92.38 86 PRO A N 1
ATOM 673 C CA . PRO A 1 86 ? 16.453 1.173 -32.982 1.00 92.38 86 PRO A CA 1
ATOM 674 C C . PRO A 1 86 ? 17.323 2.434 -33.052 1.00 92.38 86 PRO A C 1
ATOM 676 O O . PRO A 1 86 ? 16.857 3.502 -33.443 1.00 92.38 86 PRO A O 1
ATOM 679 N N . GLY A 1 87 ? 18.607 2.293 -32.713 1.00 93.81 87 GLY A N 1
ATOM 680 C CA . GLY A 1 87 ? 19.592 3.376 -32.794 1.00 93.81 87 GLY A CA 1
ATOM 681 C C . GLY A 1 87 ? 19.521 4.411 -31.667 1.00 93.81 87 GLY A C 1
ATOM 682 O O . GLY A 1 87 ? 20.245 5.402 -31.734 1.00 93.81 87 GLY A O 1
ATOM 683 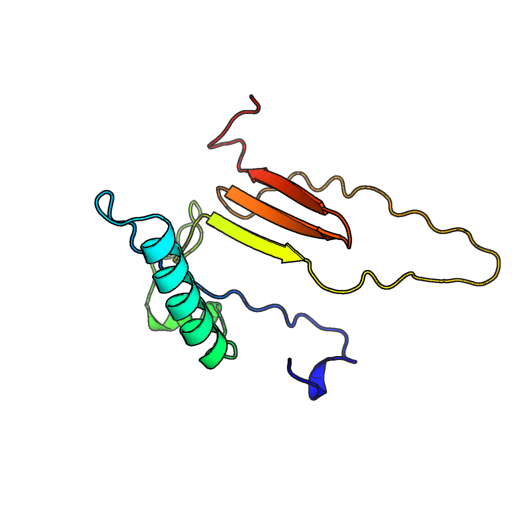N N . LEU A 1 88 ? 18.687 4.195 -30.645 1.00 93.62 88 LEU A N 1
ATOM 684 C CA . LEU A 1 88 ? 18.561 5.084 -29.493 1.00 93.62 88 LEU A CA 1
ATOM 685 C C . LEU A 1 88 ? 18.928 4.358 -28.199 1.00 93.62 88 LEU A C 1
ATOM 687 O O . LEU A 1 88 ? 18.577 3.199 -27.996 1.00 93.62 88 LEU A O 1
ATOM 691 N N . GLN A 1 89 ? 19.605 5.077 -27.307 1.00 89.38 89 GLN A N 1
ATOM 692 C CA . GLN A 1 89 ? 19.763 4.686 -25.913 1.00 89.38 89 GLN A CA 1
ATOM 693 C C . GLN A 1 89 ? 18.765 5.500 -25.091 1.00 89.38 89 GLN A C 1
ATOM 695 O O . GLN A 1 89 ? 18.772 6.730 -25.159 1.00 89.38 89 GLN A O 1
ATOM 700 N N . LEU A 1 90 ? 17.888 4.816 -24.361 1.00 88.38 90 LEU A N 1
ATOM 701 C CA . LEU A 1 90 ? 16.900 5.446 -23.493 1.00 88.38 90 LEU A CA 1
ATOM 702 C C . LEU A 1 90 ? 17.349 5.317 -22.039 1.00 88.38 90 LEU A C 1
ATOM 704 O O . LEU A 1 90 ? 17.838 4.267 -21.629 1.00 88.38 90 LEU A O 1
ATOM 708 N N . THR A 1 91 ? 17.144 6.379 -21.269 1.00 84.69 91 THR A N 1
ATOM 709 C CA . THR A 1 91 ? 17.370 6.399 -19.824 1.00 84.69 91 THR A CA 1
ATOM 710 C C . THR A 1 91 ? 16.127 6.985 -19.176 1.00 84.69 91 THR A C 1
ATOM 712 O O . THR A 1 91 ? 15.622 8.009 -19.643 1.00 84.69 91 THR A O 1
ATOM 715 N N . ALA A 1 92 ? 15.626 6.340 -18.123 1.00 78.81 92 ALA A N 1
ATOM 716 C CA . ALA A 1 92 ? 14.536 6.895 -17.334 1.00 78.81 92 ALA A CA 1
ATOM 717 C C . ALA A 1 92 ? 14.998 8.198 -16.666 1.00 78.81 92 ALA A C 1
ATOM 719 O O . ALA A 1 92 ? 16.100 8.270 -16.122 1.00 78.81 92 ALA A O 1
ATOM 720 N N . LEU A 1 93 ? 14.160 9.229 -16.731 1.00 81.56 93 LEU A N 1
ATOM 721 C CA . LEU A 1 93 ? 14.328 10.421 -15.909 1.00 81.56 93 LEU A CA 1
ATOM 722 C C . LEU A 1 93 ? 13.554 10.199 -14.615 1.00 81.56 93 LEU A C 1
ATOM 724 O O . LEU A 1 93 ? 12.441 9.677 -14.649 1.00 81.56 93 LEU A O 1
ATOM 728 N N . GLU A 1 94 ? 14.150 10.579 -13.490 1.00 70.94 94 GLU A N 1
ATOM 729 C CA . GLU A 1 94 ? 13.456 10.541 -12.207 1.00 70.94 94 GLU A CA 1
ATOM 730 C C . GLU A 1 94 ? 12.266 11.506 -12.236 1.00 70.94 94 GLU A C 1
ATOM 732 O O . GLU A 1 94 ? 12.383 12.657 -12.664 1.00 70.94 94 GLU A O 1
ATOM 737 N N . ASP A 1 95 ? 11.105 11.019 -11.803 1.00 68.19 95 ASP A N 1
ATOM 738 C CA . ASP A 1 95 ? 9.886 11.815 -11.734 1.00 68.19 95 ASP A CA 1
ATOM 739 C C . ASP A 1 95 ? 9.984 12.800 -10.554 1.00 68.19 95 ASP A C 1
ATOM 741 O O . ASP A 1 95 ? 9.999 12.400 -9.391 1.00 68.19 95 ASP A O 1
ATOM 745 N N . GLU A 1 96 ? 9.999 14.110 -10.824 1.00 61.50 96 GLU A N 1
ATOM 746 C CA . GLU A 1 96 ? 9.935 15.151 -9.782 1.00 61.50 96 GLU A CA 1
ATOM 747 C C . GLU A 1 96 ? 8.491 15.394 -9.288 1.00 61.50 96 GLU A C 1
ATOM 749 O O . GLU A 1 96 ? 8.020 16.533 -9.205 1.00 61.50 96 GLU A O 1
ATOM 754 N N . TRP A 1 97 ? 7.730 14.344 -8.978 1.00 58.03 97 TRP A N 1
ATOM 755 C CA . TRP A 1 97 ? 6.355 14.522 -8.500 1.00 58.03 97 TRP A CA 1
ATOM 756 C C . TRP A 1 97 ? 6.366 14.843 -7.005 1.00 58.03 97 TRP A C 1
ATOM 758 O O . TRP A 1 97 ? 6.664 14.003 -6.165 1.00 58.03 97 TRP A O 1
ATOM 768 N N . ARG A 1 98 ? 6.042 16.096 -6.664 1.00 67.56 98 ARG A N 1
ATOM 769 C CA . ARG A 1 98 ? 6.084 16.634 -5.289 1.00 67.56 98 ARG A CA 1
ATOM 770 C C . ARG A 1 98 ? 4.700 16.771 -4.647 1.00 67.56 98 ARG A C 1
ATOM 772 O O . ARG A 1 98 ? 4.448 17.748 -3.946 1.00 67.56 98 AR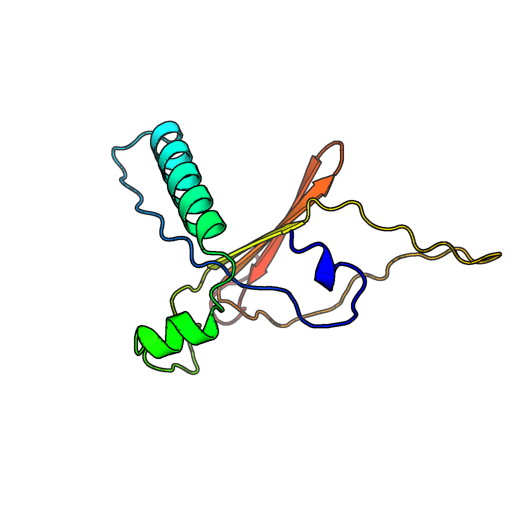G A O 1
ATOM 779 N N . SER A 1 99 ? 3.772 15.853 -4.916 1.00 79.69 99 SER A N 1
ATOM 780 C CA . SER A 1 99 ? 2.430 15.899 -4.319 1.00 79.69 99 SER A CA 1
ATOM 781 C C . SER A 1 99 ? 2.062 14.568 -3.680 1.00 79.69 99 SER A C 1
ATOM 783 O O . SER A 1 99 ? 1.890 13.583 -4.396 1.00 79.69 99 SER A O 1
ATOM 785 N N . ALA A 1 100 ? 1.878 14.563 -2.361 1.00 88.56 100 ALA A N 1
ATOM 786 C CA . ALA A 1 100 ? 1.369 13.405 -1.642 1.00 88.56 100 ALA A CA 1
ATOM 787 C C . ALA A 1 100 ? -0.152 13.290 -1.813 1.00 88.56 100 ALA A C 1
ATOM 789 O O . ALA A 1 100 ? -0.886 14.237 -1.525 1.00 88.56 100 ALA A O 1
ATOM 790 N N . LYS A 1 101 ? -0.630 12.138 -2.299 1.00 89.00 101 LYS A N 1
ATOM 791 C CA . LYS A 1 101 ? -2.080 11.873 -2.455 1.00 89.00 101 LYS A CA 1
ATOM 792 C C . LYS A 1 101 ? -2.732 11.344 -1.179 1.00 89.00 101 LYS A C 1
ATOM 794 O O . LYS A 1 101 ? -3.941 11.477 -1.002 1.00 89.00 101 LYS A O 1
ATOM 799 N N . PHE A 1 102 ? -1.928 10.718 -0.330 1.00 93.00 102 PHE A N 1
ATOM 800 C CA . PHE A 1 102 ? -2.311 10.147 0.954 1.00 93.00 102 PHE A CA 1
ATOM 801 C C . PHE A 1 102 ? -1.415 10.733 2.043 1.00 93.00 102 PHE A C 1
ATOM 803 O O . PHE A 1 102 ? -0.375 11.322 1.742 1.00 93.00 102 PHE A O 1
ATOM 810 N N . ASP A 1 103 ? -1.790 10.540 3.306 1.00 94.94 103 ASP A N 1
ATOM 811 C CA . ASP A 1 103 ? -0.971 10.997 4.430 1.00 94.94 103 ASP A CA 1
ATOM 812 C C . ASP A 1 103 ? 0.425 10.351 4.364 1.00 94.94 103 ASP A C 1
ATOM 814 O O . ASP A 1 103 ? 1.433 11.033 4.566 1.00 94.94 103 ASP A O 1
ATOM 818 N N . LEU A 1 104 ? 0.475 9.054 4.023 1.00 95.25 104 LEU A N 1
ATOM 819 C CA . LEU A 1 104 ? 1.702 8.280 3.851 1.00 95.25 104 LEU A CA 1
ATOM 820 C C . LEU A 1 104 ? 1.533 7.188 2.781 1.00 95.25 104 LEU A C 1
ATOM 822 O O . LEU A 1 104 ? 0.591 6.396 2.832 1.00 95.25 104 LEU A O 1
ATOM 826 N N . THR A 1 105 ? 2.485 7.086 1.863 1.00 95.88 105 THR A N 1
ATOM 827 C CA . THR A 1 105 ? 2.567 6.018 0.863 1.00 95.88 105 THR A CA 1
ATOM 828 C C . THR A 1 105 ? 3.931 5.345 0.958 1.00 95.88 105 THR A C 1
ATOM 830 O O . THR A 1 105 ? 4.963 6.009 0.860 1.00 95.88 105 THR A O 1
ATOM 833 N N . LEU A 1 106 ? 3.938 4.022 1.118 1.00 95.81 106 LEU A N 1
ATOM 834 C CA . LEU A 1 106 ? 5.129 3.199 0.939 1.00 95.81 106 LEU A CA 1
ATOM 835 C C . LEU A 1 106 ? 5.109 2.603 -0.466 1.00 95.81 106 LEU A C 1
ATOM 837 O O . LEU A 1 106 ? 4.256 1.769 -0.773 1.00 95.81 106 LEU A O 1
ATOM 841 N N . ASN A 1 107 ? 6.064 3.005 -1.297 1.00 93.69 107 ASN A N 1
ATOM 842 C CA . ASN A 1 107 ? 6.324 2.354 -2.572 1.00 93.69 107 ASN A CA 1
ATOM 843 C C . ASN A 1 107 ? 7.441 1.329 -2.379 1.00 93.69 107 ASN A C 1
ATOM 845 O O . ASN A 1 107 ? 8.519 1.660 -1.880 1.00 93.69 107 ASN A O 1
ATOM 849 N N . VAL A 1 108 ? 7.172 0.093 -2.778 1.00 95.06 108 VAL A N 1
ATOM 850 C CA . VAL A 1 108 ? 8.117 -1.020 -2.772 1.00 95.06 108 VAL A CA 1
ATOM 851 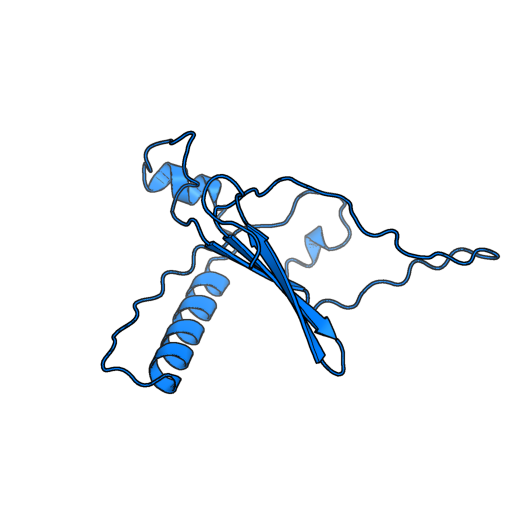C C . VAL A 1 108 ? 8.303 -1.467 -4.211 1.00 95.06 108 VAL A C 1
ATOM 853 O O . VAL A 1 108 ? 7.340 -1.896 -4.842 1.00 95.06 108 VAL A O 1
ATOM 856 N N . ALA A 1 109 ? 9.521 -1.371 -4.728 1.00 90.81 109 ALA A N 1
ATOM 857 C CA . ALA A 1 109 ? 9.900 -1.983 -5.994 1.00 90.81 109 ALA A CA 1
ATOM 858 C C . ALA A 1 109 ? 10.737 -3.231 -5.711 1.00 90.81 109 ALA A C 1
ATOM 860 O O . ALA A 1 109 ? 11.708 -3.176 -4.955 1.00 90.81 109 ALA A O 1
ATOM 861 N N . GLU A 1 110 ? 10.331 -4.357 -6.287 1.00 88.50 110 GLU A N 1
ATOM 862 C CA . GLU A 1 110 ? 11.054 -5.621 -6.191 1.00 88.50 110 GLU A CA 1
ATOM 863 C C . GLU A 1 110 ? 11.965 -5.780 -7.408 1.00 88.50 110 GLU A C 1
ATOM 865 O O . GLU A 1 110 ? 11.524 -5.662 -8.550 1.00 88.50 110 GLU A O 1
ATOM 870 N N . THR A 1 111 ? 13.247 -6.027 -7.155 1.00 83.88 111 THR A N 1
ATOM 871 C CA . THR A 1 111 ? 14.213 -6.460 -8.169 1.00 83.88 111 THR A CA 1
ATOM 872 C C . THR A 1 111 ? 14.655 -7.885 -7.853 1.00 83.88 111 THR A C 1
ATOM 874 O O . THR A 1 111 ? 14.402 -8.392 -6.760 1.00 83.88 111 THR A O 1
ATOM 877 N N . ASP A 1 112 ? 15.387 -8.524 -8.765 1.00 83.12 112 ASP A N 1
ATOM 878 C CA . ASP A 1 112 ? 15.902 -9.885 -8.556 1.00 83.12 112 ASP A CA 1
ATOM 879 C C . ASP A 1 112 ? 16.758 -10.046 -7.283 1.00 83.12 112 ASP A C 1
ATOM 881 O O . ASP A 1 112 ? 16.976 -11.167 -6.818 1.00 83.12 112 ASP A O 1
ATOM 885 N N . GLN A 1 113 ? 17.298 -8.951 -6.736 1.00 86.56 113 GLN A N 1
ATOM 886 C CA . GLN A 1 113 ? 18.290 -8.980 -5.657 1.00 86.56 113 GLN A CA 1
ATOM 887 C C . GLN A 1 113 ? 17.857 -8.227 -4.398 1.00 86.56 113 GLN A C 1
ATOM 889 O O . GLN A 1 113 ? 18.368 -8.516 -3.314 1.00 86.56 113 GLN A O 1
ATOM 894 N N . GLU A 1 114 ? 16.939 -7.270 -4.515 1.00 91.06 114 GLU A N 1
ATOM 895 C CA . GLU A 1 114 ? 16.611 -6.356 -3.425 1.00 91.06 114 GLU A CA 1
ATOM 896 C C . GLU A 1 114 ? 15.189 -5.802 -3.508 1.00 91.06 114 GLU A C 1
ATOM 898 O O . GLU A 1 114 ? 14.552 -5.781 -4.562 1.00 91.06 114 GLU A O 1
ATOM 903 N N . LEU A 1 115 ? 14.721 -5.304 -2.364 1.00 93.00 115 LEU A N 1
ATOM 904 C CA . LEU A 1 115 ? 13.535 -4.466 -2.276 1.00 93.00 115 LEU A CA 1
ATOM 905 C C . LEU A 1 115 ? 13.984 -3.015 -2.129 1.00 93.00 115 LEU A C 1
ATOM 907 O O . LEU A 1 115 ? 14.662 -2.665 -1.160 1.00 93.00 115 LEU A O 1
ATOM 911 N N . LEU A 1 116 ? 13.565 -2.168 -3.061 1.00 92.00 116 LEU A N 1
ATOM 912 C CA . LEU A 1 116 ? 13.754 -0.726 -2.999 1.00 92.00 116 LEU A CA 1
ATOM 913 C C . LEU A 1 116 ? 12.515 -0.094 -2.367 1.00 92.00 116 LEU A C 1
ATOM 915 O O . LEU A 1 116 ? 11.399 -0.283 -2.848 1.00 92.00 116 LEU A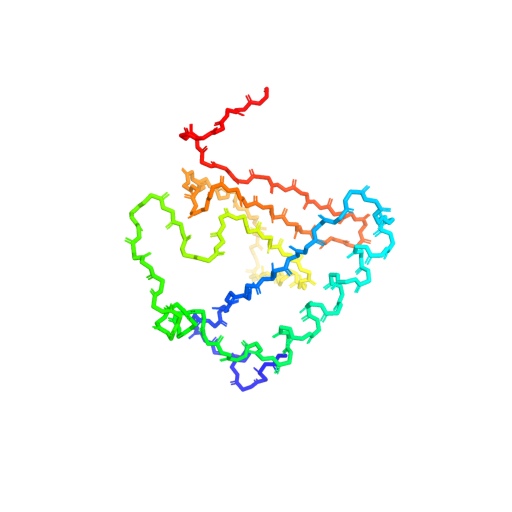 O 1
ATOM 919 N N . LEU A 1 117 ? 12.707 0.640 -1.271 1.00 94.00 117 LEU A N 1
ATOM 920 C CA . LEU A 1 117 ? 11.626 1.272 -0.519 1.00 94.00 117 LEU A CA 1
ATOM 921 C C . LEU A 1 117 ? 11.740 2.789 -0.640 1.00 94.00 117 LEU A C 1
ATOM 923 O O . LEU A 1 117 ? 12.800 3.357 -0.378 1.00 94.00 117 LEU A O 1
ATOM 927 N N . SER A 1 118 ? 10.634 3.453 -0.961 1.00 91.88 118 SER A N 1
ATOM 928 C CA . SER A 1 118 ? 10.533 4.911 -0.897 1.00 91.88 118 SER A CA 1
ATOM 929 C C . SER A 1 118 ? 9.252 5.343 -0.195 1.00 91.88 118 SER A C 1
ATOM 931 O O . SER A 1 118 ? 8.191 4.733 -0.352 1.00 91.88 118 SER A O 1
ATOM 933 N N . TRP A 1 119 ? 9.371 6.400 0.606 1.00 92.81 119 TRP A N 1
ATOM 934 C CA . TRP A 1 119 ? 8.261 7.001 1.333 1.00 92.81 119 TRP A CA 1
ATOM 935 C C . TRP A 1 119 ? 7.850 8.303 0.659 1.00 92.81 119 TRP A C 1
ATOM 937 O O . TRP A 1 119 ? 8.660 9.216 0.515 1.00 92.81 119 TRP A O 1
ATOM 947 N N . GLU A 1 120 ? 6.578 8.398 0.304 1.00 92.69 120 GLU A N 1
ATOM 948 C CA . GLU A 1 120 ? 5.912 9.655 -0.028 1.00 92.69 120 GLU A CA 1
ATOM 949 C C . GLU A 1 120 ? 5.022 10.032 1.159 1.00 92.69 120 GLU A C 1
ATOM 951 O O . GLU A 1 120 ? 4.306 9.187 1.694 1.00 92.69 120 GLU A O 1
ATOM 956 N N . TYR A 1 121 ? 5.073 11.287 1.599 1.00 93.75 121 TYR A N 1
ATOM 957 C CA . TYR A 1 121 ? 4.318 11.744 2.763 1.00 93.75 121 TYR A CA 1
ATOM 958 C C . TYR A 1 121 ? 3.835 13.182 2.600 1.00 93.75 121 TYR A C 1
ATOM 960 O O . TYR A 1 121 ? 4.474 14.002 1.936 1.00 93.75 121 TYR A O 1
ATOM 968 N N . SER A 1 122 ? 2.713 13.504 3.246 1.00 92.75 122 SER A N 1
ATOM 969 C CA . SER A 1 122 ? 2.227 14.883 3.323 1.00 92.75 122 SER A CA 1
ATOM 970 C C . SER A 1 122 ? 3.146 15.730 4.204 1.00 92.75 122 SER A C 1
ATOM 972 O O . SER A 1 122 ? 3.317 15.451 5.394 1.00 92.75 122 SER A O 1
ATOM 974 N N . THR A 1 123 ? 3.701 16.809 3.648 1.00 92.69 123 THR A N 1
ATOM 975 C CA . THR A 1 123 ? 4.545 17.756 4.398 1.00 92.69 123 THR A CA 1
ATOM 976 C C . THR A 1 123 ? 3.760 18.601 5.401 1.00 92.69 123 THR A C 1
ATOM 978 O O . THR A 1 123 ? 4.358 19.281 6.229 1.00 92.69 123 THR A O 1
ATOM 981 N N . GLU A 1 124 ? 2.426 18.584 5.336 1.00 91.38 124 GLU A N 1
ATOM 982 C CA . GLU A 1 124 ? 1.575 19.192 6.366 1.00 91.38 124 GLU A CA 1
ATOM 983 C C . GLU A 1 124 ? 1.556 18.359 7.658 1.00 91.38 124 GLU A C 1
ATOM 985 O O . GLU A 1 124 ? 1.297 18.899 8.732 1.00 91.38 124 GLU A O 1
ATOM 990 N N . LEU A 1 125 ? 1.840 17.055 7.559 1.00 92.94 125 LEU A N 1
ATOM 991 C CA . LEU A 1 125 ? 1.780 16.102 8.671 1.00 92.94 125 LEU A CA 1
ATOM 992 C C . LEU A 1 125 ? 3.166 15.646 9.144 1.00 92.94 125 LEU A C 1
ATOM 994 O O . LEU A 1 125 ? 3.347 15.380 10.332 1.00 92.94 125 LEU A O 1
ATOM 998 N N . PHE A 1 126 ? 4.139 15.555 8.234 1.00 94.19 126 PHE A N 1
ATOM 999 C CA . PHE A 1 126 ? 5.460 14.994 8.512 1.00 94.19 126 PHE A CA 1
ATOM 1000 C C . PHE A 1 126 ? 6.587 15.894 7.997 1.00 94.19 126 PHE A C 1
ATOM 1002 O O . PHE A 1 126 ? 6.450 16.598 6.998 1.00 94.19 126 PHE A O 1
ATOM 1009 N N . SER A 1 127 ? 7.740 15.830 8.661 1.00 92.19 127 SER A N 1
ATOM 1010 C CA . SER A 1 127 ? 8.984 16.458 8.216 1.00 92.19 127 SER A CA 1
ATOM 1011 C C . SER A 1 127 ? 9.987 15.400 7.770 1.00 92.19 127 SER A C 1
ATOM 1013 O O . SER A 1 127 ? 9.927 14.253 8.213 1.00 92.19 127 SER A O 1
ATOM 1015 N N . ALA A 1 128 ? 10.948 15.801 6.936 1.00 86.81 128 ALA A N 1
ATOM 1016 C CA . ALA A 1 128 ? 12.143 14.987 6.734 1.00 86.81 128 ALA A CA 1
ATOM 1017 C C . ALA A 1 128 ? 12.873 14.786 8.078 1.00 86.81 128 ALA A C 1
ATOM 1019 O O . ALA A 1 128 ? 12.764 15.635 8.972 1.00 86.81 128 ALA A O 1
ATOM 1020 N N . ALA A 1 129 ? 13.565 13.653 8.209 1.00 71.94 129 ALA A N 1
ATOM 1021 C CA . ALA A 1 129 ? 14.416 13.346 9.358 1.00 71.94 129 ALA A CA 1
ATOM 1022 C C . ALA A 1 129 ? 15.718 14.160 9.342 1.00 71.94 129 ALA A C 1
ATOM 1024 O O . ALA A 1 129 ? 16.211 14.464 8.230 1.00 71.94 129 ALA A O 1
#

Sequence (129 aa):
EQAEVAGLIGFFVNTLVLRSRVDAQASVQDLVRQSRETCLGAYAHQQVPFEKLVEVLQVERSLSHHPLFQVMLVLQNNETAELSLPGLQLTALEDEWRSAKFDLTLNVAETDQELLLSWEYSTELFSAA

Radius of gyration: 18.24 Å; chains: 1; bounding box: 42×34×56 Å

Foldseek 3Di:
DPPVCPPPDDDPDADFQQDFDDDPPDDPVVSVVNSVVSVVVRVVVVPDHPVVVCVVVVFDDDPVADPRDQEEEAEAEDDDDDDDDPPDDDDDDDDPDQDDPGQKYWYWYDDPPDIDIDIDHDPVNDDDD